Protein AF-A0A318NNZ7-F1 (afdb_monomer)

Mean predicted aligned error: 3.09 Å

pLDDT: mean 93.91, std 4.11, range [79.25, 97.81]

InterPro domains:
  IPR001919 Carbohydrate-binding type-2 domain [PS51173] (1-87)
  IPR001919 Carbohydrate-binding type-2 domain [SM00637] (1-84)
  IPR008965 CBM2/CBM3, carbohydrate-binding domain superfamily [SSF49384] (1-77)
  IPR012291 CBM2, carbohydrate-binding domain superfamily [G3DSA:2.60.40.290] (1-87)

Radius of gyration: 12.18 Å; Cα contacts (8 Å, |Δi|>4): 215; chains: 1; bounding box: 33×21×28 Å

Sequence (87 aa):
ATATTPNVWGDRYNTSVTVSGASTWTVVVAITAPQRVSTVWNGTATWDSSGTVMTMRSNGSGNTFGFTTMTNGNSSARPQIRSCTAG

Nearest PDB structures (foldseek):
  1e5c-assembly1_A  TM=9.043E-01  e=2.359E-06  Cellulomonas fimi
  2xbd-assembly1_A  TM=9.104E-01  e=8.714E-06  Cellulomonas fimi
  5dhe-assembly2_B  TM=6.683E-01  e=1.807E-03  Thermococcus kodakarensis KOD1
  5dhd-assembly1_A  TM=6.062E-01  e=1.169E-03  Thermococcus kodakarensis KOD1
  2czn-assembly1_A  TM=5.393E-01  e=1.807E-03  Pyrococcus furiosus

Solvent-accessible surface area (backbone atoms only — not comparable to full-atom values): 4783 Å² total; per-residue (Å²): 107,50,77,48,67,88,44,78,57,97,61,34,34,36,38,41,37,40,44,72,95,29,56,47,42,40,35,34,33,39,41,58,78,68,26,38,75,79,48,73,43,51,43,50,77,44,66,47,97,86,60,34,40,38,41,37,30,48,66,76,62,45,39,49,29,36,34,34,34,34,18,70,92,42,82,88,70,71,75,39,80,76,47,68,47,64,95

Organism: NCBI:txid2116518

Secondary structure (DSSP, 8-state):
-EEEEEEE-SSEEEEEEE--S-SSEEEEEE--TT-EEEEEESSEEEE-TTS-EEEEE--SS-SEEEEEEE-TT--S---EEEEEEE-

Structure (mmCIF, N/CA/C/O backbone):
data_AF-A0A318NNZ7-F1
#
_entry.id   AF-A0A318NNZ7-F1
#
loop_
_atom_site.group_PDB
_atom_site.id
_atom_site.type_symbol
_atom_site.label_atom_id
_atom_site.label_alt_id
_atom_site.label_comp_id
_atom_site.label_asym_id
_atom_site.label_entity_id
_atom_site.label_seq_id
_atom_site.pdbx_PDB_ins_code
_atom_site.Cartn_x
_atom_site.Cartn_y
_atom_site.Cartn_z
_atom_site.occupancy
_atom_site.B_iso_or_equiv
_atom_site.auth_seq_id
_ato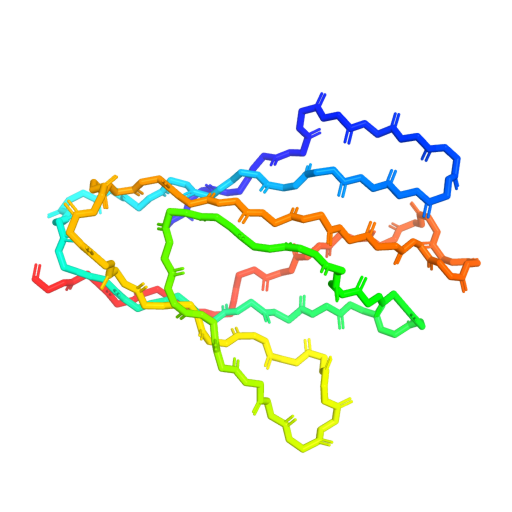m_site.auth_comp_id
_atom_site.auth_asym_id
_atom_site.auth_atom_id
_atom_site.pdbx_PDB_model_num
ATOM 1 N N . ALA A 1 1 ? -9.262 10.067 2.993 1.00 87.06 1 ALA A N 1
ATOM 2 C CA . ALA A 1 1 ? -8.049 9.370 3.469 1.00 87.06 1 ALA A CA 1
ATOM 3 C C . ALA A 1 1 ? -6.835 9.969 2.775 1.00 87.06 1 ALA A C 1
ATOM 5 O O . ALA A 1 1 ? -6.955 10.351 1.615 1.00 87.06 1 ALA A O 1
ATOM 6 N N . THR A 1 2 ? -5.702 10.053 3.463 1.00 92.19 2 THR A N 1
ATOM 7 C CA . THR A 1 2 ? -4.478 10.682 2.948 1.00 92.19 2 THR A CA 1
ATOM 8 C C . THR A 1 2 ? -3.379 9.637 2.847 1.00 92.19 2 THR A C 1
ATOM 10 O O . THR A 1 2 ? -3.127 8.939 3.825 1.00 92.19 2 THR A O 1
ATOM 13 N N . ALA A 1 3 ? -2.742 9.525 1.678 1.00 93.00 3 ALA A N 1
ATOM 14 C CA . ALA A 1 3 ? -1.612 8.628 1.449 1.00 93.00 3 ALA A CA 1
ATOM 15 C C . ALA A 1 3 ? -0.285 9.394 1.473 1.00 93.00 3 ALA A C 1
ATOM 17 O O . ALA A 1 3 ? -0.167 10.459 0.869 1.00 93.00 3 ALA A O 1
ATOM 18 N N . THR A 1 4 ? 0.727 8.817 2.110 1.00 94.69 4 THR A N 1
ATOM 19 C CA . THR A 1 4 ? 2.115 9.283 2.081 1.00 94.69 4 THR A CA 1
ATOM 20 C C . THR A 1 4 ? 3.041 8.118 1.750 1.00 94.69 4 THR A C 1
ATOM 22 O O . THR A 1 4 ? 2.756 6.970 2.088 1.00 94.69 4 THR A O 1
ATOM 25 N N . THR A 1 5 ? 4.163 8.390 1.082 1.00 92.50 5 THR A N 1
ATOM 26 C CA . THR A 1 5 ? 5.171 7.367 0.752 1.00 92.50 5 THR A CA 1
ATOM 27 C C . THR A 1 5 ? 6.502 7.683 1.432 1.00 92.50 5 THR A C 1
ATOM 29 O O . THR A 1 5 ? 7.396 8.230 0.784 1.00 92.50 5 THR A O 1
ATOM 32 N N . PRO A 1 6 ? 6.628 7.414 2.744 1.00 84.00 6 PRO A N 1
ATOM 33 C CA . PRO A 1 6 ? 7.759 7.884 3.546 1.00 84.00 6 PRO A CA 1
ATOM 34 C C . PRO A 1 6 ? 9.084 7.188 3.218 1.00 84.00 6 PRO A C 1
ATOM 36 O O . PRO A 1 6 ? 10.144 7.763 3.446 1.00 84.00 6 PRO A O 1
ATOM 39 N N . ASN A 1 7 ? 9.049 5.960 2.691 1.00 91.44 7 ASN A N 1
ATOM 40 C CA . ASN A 1 7 ? 10.252 5.189 2.391 1.00 91.44 7 ASN A CA 1
ATOM 41 C C . ASN A 1 7 ? 10.222 4.701 0.946 1.00 91.44 7 ASN A C 1
ATOM 43 O O . ASN A 1 7 ? 9.286 4.011 0.541 1.00 91.44 7 ASN A O 1
ATOM 47 N N . VAL A 1 8 ? 11.257 5.049 0.184 1.00 94.44 8 VAL A N 1
ATOM 48 C CA . VAL A 1 8 ? 11.413 4.677 -1.223 1.00 94.44 8 VAL A CA 1
ATOM 49 C C . VAL A 1 8 ? 12.807 4.096 -1.415 1.00 94.44 8 VAL A C 1
ATOM 51 O O . VAL A 1 8 ? 13.799 4.694 -1.007 1.00 94.44 8 VAL A O 1
ATOM 54 N N . TRP A 1 9 ? 12.860 2.937 -2.057 1.00 94.19 9 TRP A N 1
ATOM 55 C CA . TRP A 1 9 ? 14.068 2.236 -2.470 1.00 94.19 9 TRP A CA 1
ATOM 56 C C . TRP A 1 9 ? 14.014 1.992 -3.983 1.00 94.19 9 TRP A C 1
ATOM 58 O O . TRP A 1 9 ? 13.005 2.271 -4.635 1.00 94.19 9 TRP A O 1
ATOM 68 N N . GLY A 1 10 ? 15.100 1.472 -4.562 1.00 91.88 10 GLY A N 1
ATOM 69 C CA . GLY A 1 10 ? 15.169 1.227 -6.008 1.00 91.88 10 GLY A CA 1
ATOM 70 C C . GLY A 1 10 ? 14.141 0.204 -6.510 1.00 91.88 10 GLY A C 1
ATOM 71 O O . GLY A 1 10 ? 13.593 0.354 -7.601 1.00 91.88 10 GLY A O 1
ATOM 72 N N . ASP A 1 11 ? 13.840 -0.809 -5.701 1.00 95.00 11 ASP A N 1
ATOM 73 C CA . ASP A 1 11 ? 12.982 -1.943 -6.055 1.00 95.00 11 ASP A CA 1
ATOM 74 C C . ASP A 1 11 ? 11.584 -1.895 -5.413 1.00 95.00 11 ASP A C 1
ATOM 76 O O . ASP A 1 11 ? 10.690 -2.640 -5.819 1.00 95.00 11 ASP A O 1
ATOM 80 N N . ARG A 1 12 ? 11.374 -1.038 -4.406 1.00 97.00 12 ARG A N 1
ATOM 81 C CA . ARG A 1 12 ? 10.123 -0.980 -3.639 1.00 97.00 12 ARG A CA 1
ATOM 82 C C . ARG A 1 12 ? 9.914 0.356 -2.939 1.00 97.00 12 ARG A C 1
ATOM 84 O O . ARG A 1 12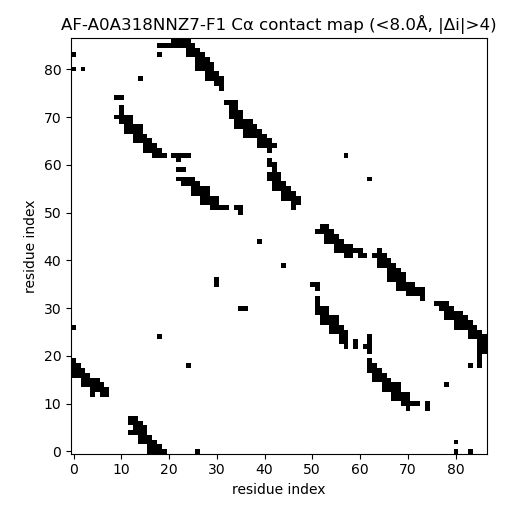 ? 10.830 1.158 -2.805 1.00 97.00 12 ARG A O 1
ATOM 91 N N . TYR A 1 13 ? 8.714 0.576 -2.423 1.00 97.31 13 TYR A N 1
ATOM 92 C CA . TYR A 1 13 ? 8.401 1.699 -1.544 1.00 97.31 13 TYR A CA 1
ATOM 93 C C . TYR A 1 13 ? 7.286 1.336 -0.563 1.00 97.31 13 TYR A C 1
ATOM 95 O O . TYR A 1 13 ? 6.440 0.486 -0.849 1.00 97.31 13 TYR A O 1
ATOM 103 N N . ASN A 1 14 ? 7.263 2.002 0.588 1.00 97.25 14 ASN A N 1
ATOM 104 C CA . ASN A 1 14 ? 6.185 1.882 1.565 1.00 97.25 14 ASN A CA 1
ATOM 105 C C . ASN A 1 14 ? 5.192 3.023 1.392 1.00 97.25 14 ASN A C 1
ATOM 107 O O . ASN A 1 14 ? 5.587 4.175 1.219 1.00 97.25 14 ASN A O 1
ATOM 111 N N . THR A 1 15 ? 3.906 2.698 1.482 1.00 97.19 15 THR A N 1
ATOM 112 C CA . THR A 1 15 ? 2.811 3.669 1.529 1.00 97.19 15 THR A CA 1
ATOM 113 C C . THR A 1 15 ? 2.115 3.565 2.877 1.00 97.19 15 THR A C 1
ATOM 115 O O . THR A 1 15 ? 1.784 2.466 3.315 1.00 97.19 15 THR A O 1
ATOM 118 N N . SER A 1 16 ? 1.894 4.705 3.522 1.00 96.19 16 SER A N 1
ATOM 119 C CA . SER A 1 16 ? 1.063 4.845 4.715 1.00 96.19 16 SER A CA 1
ATOM 120 C C . SER A 1 16 ? -0.205 5.600 4.340 1.00 96.19 16 SER A C 1
ATOM 122 O O . SER A 1 16 ? -0.140 6.603 3.631 1.00 96.19 16 SER A O 1
ATOM 124 N N . VAL A 1 17 ? -1.361 5.116 4.780 1.00 95.56 17 VAL A N 1
ATOM 125 C CA . VAL A 1 17 ? -2.665 5.720 4.514 1.00 95.56 17 VAL A CA 1
ATOM 126 C C . VAL A 1 17 ? -3.383 5.954 5.832 1.00 95.56 17 VAL A C 1
ATOM 128 O O . VAL A 1 17 ? -3.697 5.007 6.550 1.00 95.56 17 VAL A O 1
ATOM 131 N N . THR A 1 18 ? -3.693 7.217 6.117 1.00 94.19 18 THR A N 1
ATOM 132 C CA . THR A 1 18 ? -4.465 7.623 7.296 1.00 94.19 18 THR A CA 1
ATOM 133 C C . THR A 1 18 ? -5.895 7.977 6.898 1.00 94.19 18 THR A C 1
ATOM 135 O O . THR A 1 18 ? -6.141 8.807 6.015 1.00 94.19 18 THR A O 1
ATOM 138 N N . VAL A 1 19 ? -6.859 7.345 7.558 1.00 93.69 19 VAL A N 1
ATOM 139 C CA . VAL A 1 19 ? -8.291 7.619 7.441 1.00 93.69 19 VAL A CA 1
ATOM 140 C C . VAL A 1 19 ? -8.695 8.594 8.546 1.00 93.69 19 VAL A C 1
ATOM 142 O O . VAL A 1 19 ? -8.452 8.361 9.725 1.00 93.69 19 VAL A O 1
ATOM 145 N N . SER A 1 20 ? -9.296 9.720 8.181 1.00 88.56 20 SER A N 1
ATOM 146 C CA . SER A 1 20 ? -9.801 10.706 9.137 1.00 88.56 20 SER A CA 1
ATOM 147 C C . SER A 1 20 ? -11.265 10.430 9.477 1.00 88.56 20 SER A C 1
ATOM 149 O O . SER A 1 20 ? -12.041 10.043 8.607 1.00 88.56 20 SER A O 1
ATOM 151 N N . GLY A 1 21 ? -11.642 10.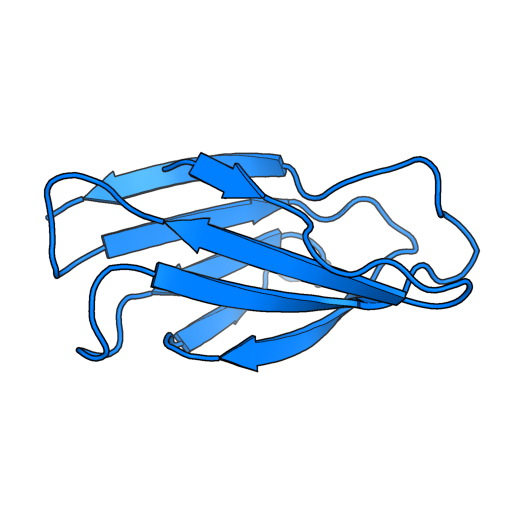666 10.735 1.00 81.00 21 GLY A N 1
ATOM 152 C CA . GLY A 1 21 ? -13.044 10.700 11.162 1.00 81.00 21 GLY A CA 1
ATOM 153 C C . GLY A 1 21 ? -13.694 9.362 11.526 1.00 81.00 21 GLY A C 1
ATOM 154 O O . GLY A 1 21 ? -14.828 9.397 11.979 1.00 81.00 21 GLY A O 1
ATOM 155 N N . ALA A 1 22 ? -13.009 8.217 11.390 1.00 82.44 22 ALA A N 1
ATOM 156 C CA . ALA A 1 22 ? -13.560 6.917 11.792 1.00 82.44 22 ALA A CA 1
ATOM 157 C C . ALA A 1 22 ? -12.494 5.882 12.180 1.00 82.44 22 ALA A C 1
ATOM 159 O O . ALA A 1 22 ? -11.368 5.894 11.674 1.00 82.44 22 ALA A O 1
ATOM 160 N N . SER A 1 23 ? -12.881 4.952 13.058 1.00 81.06 23 SER A N 1
ATOM 161 C CA . SER A 1 23 ? -12.113 3.755 13.433 1.00 81.06 23 SER A CA 1
ATOM 162 C C . SER A 1 23 ? -12.490 2.531 12.592 1.00 81.06 23 SER A C 1
ATOM 164 O O . SER A 1 23 ? -11.647 1.662 12.363 1.00 81.06 23 SER A O 1
ATOM 166 N N . THR A 1 24 ? -13.726 2.481 12.089 1.00 90.94 24 THR A N 1
ATOM 167 C CA . THR A 1 24 ? -14.182 1.500 11.101 1.00 90.94 24 THR A CA 1
ATOM 168 C C . THR A 1 24 ? -14.118 2.123 9.716 1.00 90.94 24 THR A C 1
ATOM 170 O O . THR A 1 24 ? -14.665 3.197 9.477 1.00 90.94 24 THR A O 1
ATOM 173 N N . TRP A 1 25 ? -13.414 1.478 8.792 1.00 94.50 25 TRP A N 1
ATOM 174 C CA . TRP A 1 25 ? -13.190 2.048 7.469 1.00 94.50 25 TRP A CA 1
ATOM 175 C C . TRP A 1 25 ? -12.931 0.980 6.412 1.00 94.50 25 TRP A C 1
ATOM 177 O O . TRP A 1 25 ? -12.473 -0.128 6.693 1.00 94.50 25 TRP A O 1
ATOM 187 N N . THR A 1 26 ? -13.213 1.339 5.163 1.00 95.94 26 THR A N 1
ATOM 188 C CA . THR A 1 26 ? -12.833 0.581 3.968 1.00 95.94 26 THR A CA 1
ATOM 189 C C . THR A 1 26 ? -12.209 1.535 2.957 1.00 95.94 26 THR A C 1
ATOM 191 O O . THR A 1 26 ? -12.778 2.582 2.655 1.00 95.94 26 THR A O 1
ATOM 194 N N . VAL A 1 27 ? -11.034 1.194 2.432 1.00 96.75 27 VAL A N 1
ATOM 195 C CA . VAL A 1 27 ? -10.309 2.003 1.445 1.00 96.75 27 VAL A CA 1
ATOM 196 C C . VAL A 1 27 ? -9.984 1.152 0.229 1.00 96.75 27 VAL A C 1
ATOM 198 O O . VAL A 1 27 ? -9.404 0.076 0.357 1.00 96.75 27 VAL A O 1
ATOM 201 N N . VAL A 1 28 ? -10.328 1.653 -0.955 1.00 97.31 28 VAL A N 1
ATOM 202 C CA . VAL A 1 28 ? -9.961 1.034 -2.230 1.00 97.31 28 VAL A CA 1
ATOM 203 C C . VAL A 1 28 ? -8.765 1.779 -2.807 1.00 97.31 28 VAL A C 1
ATOM 205 O O . VAL A 1 28 ? -8.811 2.995 -3.001 1.00 97.31 28 VAL A O 1
ATOM 208 N N . VAL A 1 29 ? -7.693 1.049 -3.093 1.00 97.44 29 VAL A N 1
ATOM 209 C CA . VAL A 1 29 ? -6.437 1.563 -3.638 1.00 97.44 29 VAL A CA 1
ATOM 210 C C . VAL A 1 29 ? -6.144 0.855 -4.955 1.00 97.44 29 VAL A C 1
ATOM 212 O O . VAL A 1 29 ? -6.135 -0.369 -5.015 1.00 97.44 29 VAL A O 1
ATOM 215 N N . ALA A 1 30 ? -5.878 1.616 -6.009 1.00 97.25 30 ALA A N 1
ATOM 216 C CA . ALA A 1 30 ? -5.411 1.089 -7.283 1.00 97.25 30 ALA A CA 1
ATOM 217 C C . ALA A 1 30 ? -3.887 1.223 -7.392 1.00 97.25 30 ALA A C 1
ATOM 219 O O . ALA A 1 30 ? -3.327 2.293 -7.137 1.00 97.25 30 ALA A O 1
ATOM 220 N N . ILE A 1 31 ? -3.237 0.140 -7.799 1.00 96.75 31 ILE A N 1
ATOM 221 C CA . ILE A 1 31 ? -1.801 0.030 -8.042 1.00 96.75 31 ILE A CA 1
ATOM 222 C C . ILE A 1 31 ? -1.569 -0.003 -9.551 1.00 96.75 31 ILE A C 1
ATOM 224 O O . ILE A 1 31 ? -2.248 -0.719 -10.283 1.00 96.75 31 ILE A O 1
ATOM 228 N N . THR A 1 32 ? -0.606 0.772 -10.036 1.00 96.31 32 THR A N 1
ATOM 229 C CA . THR A 1 32 ? -0.296 0.816 -11.467 1.00 96.31 32 THR A CA 1
ATOM 230 C C . THR A 1 32 ? 0.583 -0.372 -11.845 1.00 96.31 32 THR A C 1
ATOM 232 O O . THR A 1 32 ? 1.711 -0.481 -11.370 1.00 96.31 32 THR A O 1
ATOM 235 N N . ALA A 1 33 ? 0.108 -1.249 -12.732 1.00 94.75 33 ALA A N 1
ATOM 236 C CA . ALA A 1 33 ? 0.934 -2.325 -13.283 1.00 94.75 33 ALA A CA 1
ATOM 237 C C . ALA A 1 33 ? 2.236 -1.768 -13.913 1.00 94.75 33 ALA A C 1
ATOM 239 O O . ALA A 1 33 ? 2.233 -0.656 -14.451 1.00 94.75 33 ALA A O 1
ATOM 240 N N . PRO A 1 34 ? 3.367 -2.496 -13.858 1.00 95.38 34 PRO A N 1
ATOM 241 C CA . PRO A 1 34 ? 3.578 -3.843 -13.310 1.00 95.38 34 PRO A CA 1
ATOM 242 C C . PRO A 1 34 ? 3.777 -3.908 -11.783 1.00 95.38 34 PRO A C 1
ATOM 244 O O . PRO A 1 34 ? 4.071 -4.989 -11.266 1.00 95.38 34 PRO A O 1
ATOM 247 N N . GLN A 1 35 ? 3.633 -2.794 -11.054 1.00 97.19 35 GLN A N 1
ATOM 248 C CA . GLN A 1 35 ? 3.839 -2.761 -9.604 1.00 97.19 35 GLN A CA 1
ATOM 249 C C . GLN A 1 35 ? 2.903 -3.738 -8.877 1.00 97.19 35 GLN A C 1
ATOM 251 O O . GLN A 1 35 ? 1.776 -3.984 -9.319 1.00 97.19 35 GLN A O 1
ATOM 256 N N . ARG A 1 36 ? 3.359 -4.290 -7.747 1.00 96.44 36 ARG A N 1
ATOM 257 C CA . ARG A 1 36 ? 2.581 -5.233 -6.926 1.00 96.44 36 ARG A CA 1
ATOM 258 C C . ARG A 1 36 ? 2.811 -4.999 -5.448 1.00 96.44 36 ARG A C 1
ATOM 260 O O . ARG A 1 36 ? 3.935 -4.739 -5.030 1.00 96.44 36 ARG A O 1
ATOM 267 N N . VAL A 1 37 ? 1.757 -5.123 -4.651 1.00 97.19 37 VAL A N 1
ATOM 268 C CA . VAL A 1 37 ? 1.899 -5.091 -3.194 1.00 97.19 37 VAL A CA 1
ATOM 269 C C . VAL A 1 37 ? 2.448 -6.425 -2.711 1.00 97.19 37 VAL A C 1
ATOM 271 O O . VAL A 1 37 ? 1.987 -7.481 -3.134 1.00 97.19 37 VAL A O 1
ATOM 274 N N . SER A 1 38 ? 3.451 -6.351 -1.842 1.00 96.56 38 SER A N 1
ATOM 275 C CA . SER A 1 38 ? 4.132 -7.511 -1.260 1.00 96.56 38 SER A CA 1
ATOM 276 C C . SER A 1 38 ? 3.707 -7.749 0.187 1.00 96.56 38 SER A C 1
ATOM 278 O O . SER A 1 38 ? 3.510 -8.886 0.606 1.00 96.56 38 SER A O 1
ATOM 280 N N . THR A 1 39 ? 3.501 -6.677 0.953 1.00 97.06 39 THR A N 1
ATOM 281 C CA . THR A 1 39 ? 3.116 -6.757 2.366 1.00 97.06 39 THR A CA 1
ATOM 282 C C . THR A 1 39 ? 2.093 -5.684 2.708 1.00 97.06 39 THR A C 1
ATOM 284 O O . THR A 1 39 ? 2.074 -4.612 2.104 1.00 97.06 39 THR A O 1
ATOM 287 N N . VAL A 1 40 ? 1.246 -5.979 3.693 1.00 97.00 40 VAL A N 1
ATOM 288 C CA . VAL A 1 40 ? 0.237 -5.068 4.246 1.00 97.00 40 VAL A CA 1
ATOM 289 C C . VAL A 1 40 ? 0.263 -5.156 5.770 1.00 97.00 40 VAL A C 1
ATOM 291 O O . VAL A 1 40 ? 0.584 -6.208 6.320 1.00 97.00 40 VAL A O 1
ATOM 294 N N . TRP A 1 41 ? -0.075 -4.068 6.458 1.00 96.44 41 TRP A N 1
ATOM 295 C CA . TRP A 1 41 ? -0.183 -4.031 7.919 1.00 96.44 41 TRP A CA 1
ATOM 296 C C . TRP A 1 41 ? -1.308 -3.098 8.379 1.00 96.44 41 TRP A C 1
ATOM 298 O O . TRP A 1 41 ? -1.754 -2.227 7.631 1.00 96.44 41 TRP A O 1
ATOM 308 N N . ASN A 1 42 ? -1.757 -3.285 9.626 1.00 94.62 42 ASN 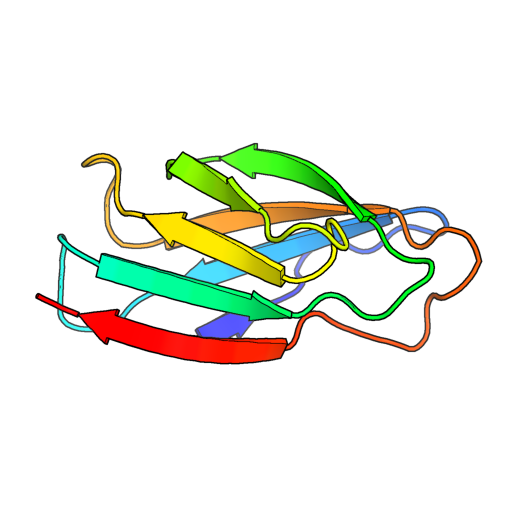A N 1
ATOM 309 C CA . ASN A 1 42 ? -2.825 -2.515 10.283 1.00 94.62 42 ASN A CA 1
ATOM 310 C C . ASN A 1 42 ? -4.151 -2.471 9.493 1.00 94.62 42 ASN A C 1
ATOM 312 O O . ASN A 1 42 ? -4.858 -1.465 9.470 1.00 94.62 42 ASN A O 1
ATOM 316 N N . GLY A 1 43 ? -4.488 -3.581 8.837 1.00 94.69 43 GLY A N 1
ATOM 317 C CA . GLY A 1 43 ? -5.779 -3.814 8.196 1.00 94.69 43 GLY A CA 1
ATOM 318 C C . GLY A 1 43 ? -5.793 -5.138 7.438 1.00 94.69 43 GLY A C 1
ATOM 319 O O . GLY A 1 43 ? -4.783 -5.839 7.363 1.00 94.69 43 GLY A O 1
ATOM 320 N N . THR A 1 44 ? -6.949 -5.480 6.879 1.00 95.88 44 THR A N 1
ATOM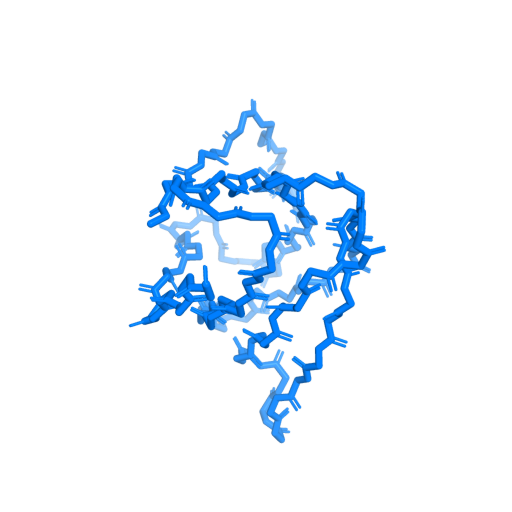 321 C CA . THR A 1 44 ? -7.148 -6.712 6.109 1.00 95.88 44 THR A CA 1
ATOM 322 C C . THR A 1 44 ? -7.353 -6.370 4.640 1.00 95.88 44 THR A C 1
ATOM 324 O O . THR A 1 44 ? -8.328 -5.703 4.284 1.00 95.88 44 THR A O 1
ATOM 327 N N . ALA A 1 45 ? -6.436 -6.826 3.787 1.00 96.94 45 ALA A N 1
ATOM 328 C CA . ALA A 1 45 ? -6.476 -6.582 2.351 1.00 96.94 45 ALA A CA 1
ATOM 329 C C . ALA A 1 45 ? -7.206 -7.703 1.601 1.00 96.94 45 ALA A C 1
ATOM 331 O O . ALA A 1 45 ? -7.05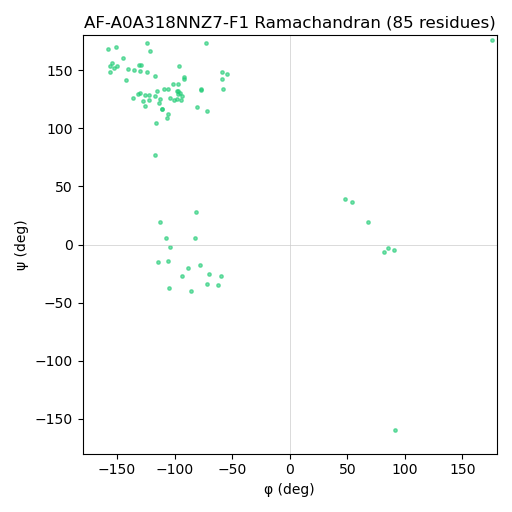1 -8.885 1.896 1.00 96.94 45 ALA A O 1
ATOM 332 N N . THR A 1 46 ? -7.961 -7.312 0.583 1.00 97.62 46 THR A N 1
ATOM 333 C CA . THR A 1 46 ? -8.537 -8.193 -0.441 1.00 97.62 46 THR A CA 1
ATOM 334 C C . THR A 1 46 ? -8.230 -7.609 -1.813 1.00 97.62 46 THR A C 1
ATOM 336 O O . THR A 1 46 ? -8.016 -6.402 -1.926 1.00 97.62 46 THR A O 1
ATOM 339 N N . TRP A 1 47 ? -8.194 -8.450 -2.842 1.00 96.75 47 TRP A N 1
ATOM 340 C CA . TRP A 1 47 ? -7.747 -8.072 -4.181 1.00 96.75 47 TRP A CA 1
ATOM 341 C C . TRP A 1 47 ? -8.813 -8.380 -5.220 1.00 96.75 47 TRP A C 1
ATOM 343 O O . TRP A 1 47 ? -9.575 -9.335 -5.071 1.00 96.75 47 TRP A O 1
ATOM 353 N N . ASP A 1 48 ? -8.857 -7.573 -6.273 1.00 95.31 48 ASP A N 1
ATOM 354 C CA . ASP A 1 48 ? -9.612 -7.908 -7.472 1.00 95.31 48 ASP A CA 1
ATOM 355 C C . ASP A 1 48 ? -8.923 -9.021 -8.282 1.00 95.31 48 ASP A C 1
ATOM 357 O O . ASP A 1 48 ? -7.785 -9.409 -8.011 1.00 95.31 48 ASP A O 1
ATOM 361 N N . SER A 1 49 ? -9.599 -9.508 -9.326 1.00 93.94 49 SER A N 1
ATOM 362 C CA . SER A 1 49 ? -9.061 -10.563 -10.200 1.00 93.94 49 SER A CA 1
ATOM 363 C C . SER A 1 49 ? -7.747 -10.183 -10.897 1.00 93.94 49 SER A C 1
ATOM 365 O O . SER A 1 49 ? -6.940 -11.063 -11.187 1.00 93.94 49 SER A O 1
ATOM 367 N N . SER A 1 50 ? -7.493 -8.889 -11.134 1.00 93.06 50 SER A N 1
ATOM 368 C CA . SER A 1 50 ? -6.233 -8.429 -11.728 1.00 93.06 50 SER A CA 1
ATOM 369 C C . SER A 1 50 ? -5.072 -8.390 -10.730 1.00 93.06 50 SER A C 1
ATOM 371 O O . SER A 1 50 ? -3.912 -8.314 -11.148 1.00 93.06 50 SER A O 1
ATOM 373 N N . GLY A 1 51 ? -5.358 -8.404 -9.421 1.00 93.75 51 GLY A N 1
ATOM 374 C CA . GLY A 1 51 ? -4.395 -8.232 -8.334 1.00 93.75 51 GLY A CA 1
ATOM 375 C C . GLY A 1 51 ? -3.789 -6.826 -8.249 1.00 93.75 51 GLY A C 1
ATOM 376 O O . GLY A 1 51 ? -2.691 -6.676 -7.709 1.00 93.75 51 GLY A O 1
ATOM 377 N N . THR A 1 52 ? -4.424 -5.820 -8.857 1.00 95.44 52 THR A N 1
ATOM 378 C CA . THR A 1 52 ? -3.937 -4.425 -8.867 1.00 95.44 52 THR A CA 1
ATOM 379 C C . THR A 1 52 ? -4.852 -3.474 -8.110 1.00 95.44 52 THR A C 1
ATOM 381 O O . THR A 1 52 ? -4.428 -2.377 -7.749 1.00 95.44 52 THR A O 1
ATOM 384 N N . VAL A 1 53 ? -6.081 -3.888 -7.803 1.00 97.25 53 VAL A N 1
ATOM 385 C CA . VAL A 1 53 ? -7.001 -3.125 -6.964 1.00 97.25 53 VAL A CA 1
ATOM 386 C C . VAL A 1 53 ? -7.083 -3.789 -5.596 1.00 97.25 53 VAL A C 1
ATOM 388 O O . VAL A 1 53 ? -7.599 -4.895 -5.447 1.00 97.25 53 VAL A O 1
ATOM 391 N N . MET A 1 54 ? -6.569 -3.089 -4.590 1.00 97.62 54 MET A N 1
ATOM 392 C CA . MET A 1 54 ? -6.600 -3.484 -3.188 1.00 97.62 54 MET A CA 1
A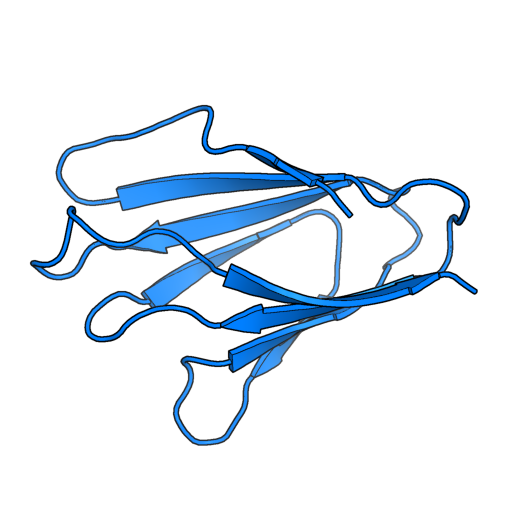TOM 393 C C . MET A 1 54 ? -7.817 -2.871 -2.504 1.00 97.62 54 MET A C 1
ATOM 395 O O . MET A 1 54 ? -7.989 -1.656 -2.520 1.00 97.62 54 MET A O 1
ATOM 399 N N . THR A 1 55 ? -8.621 -3.680 -1.825 1.00 97.56 55 THR A N 1
ATOM 400 C CA . THR A 1 55 ? -9.610 -3.205 -0.852 1.00 97.56 55 THR A CA 1
ATOM 401 C C . THR A 1 55 ? -9.108 -3.524 0.548 1.00 97.56 55 THR A C 1
ATOM 403 O O . THR A 1 55 ? -9.072 -4.692 0.942 1.00 97.56 55 THR A O 1
ATOM 406 N N . MET A 1 56 ? -8.717 -2.487 1.285 1.00 96.62 56 MET A N 1
ATOM 407 C CA . MET A 1 56 ? -8.239 -2.568 2.661 1.00 96.62 56 MET A CA 1
ATOM 408 C C . MET A 1 56 ? -9.380 -2.263 3.630 1.00 96.62 56 MET A C 1
ATOM 410 O O . MET A 1 56 ? -10.082 -1.265 3.462 1.00 96.62 56 MET A O 1
ATOM 414 N N . ARG A 1 57 ? -9.559 -3.102 4.651 1.00 95.62 57 ARG A N 1
ATOM 415 C CA . ARG A 1 57 ? -10.569 -2.925 5.704 1.00 95.62 57 ARG A CA 1
ATOM 416 C C . ARG A 1 57 ? -9.915 -2.754 7.071 1.00 95.62 57 ARG A C 1
ATOM 418 O O . ARG A 1 57 ? -8.896 -3.388 7.349 1.00 95.62 57 ARG A O 1
ATOM 425 N N . SER A 1 58 ? -10.525 -1.931 7.922 1.00 94.62 58 SER A N 1
ATOM 426 C CA . SER A 1 58 ? -10.120 -1.753 9.319 1.00 94.62 58 SER A CA 1
ATOM 427 C C . SER A 1 58 ? -10.149 -3.082 10.076 1.00 94.62 58 SER A C 1
ATOM 429 O O . SER A 1 58 ? -11.146 -3.798 10.013 1.00 94.62 58 SER A O 1
ATOM 431 N N . ASN A 1 59 ? -9.098 -3.378 10.839 1.00 92.38 59 ASN A N 1
ATOM 432 C CA . ASN A 1 59 ? -8.983 -4.580 11.677 1.00 92.38 59 ASN A CA 1
ATOM 433 C C . ASN A 1 59 ? -8.987 -4.259 13.188 1.00 92.38 59 ASN A C 1
ATOM 435 O O . ASN A 1 59 ? -8.484 -5.041 13.988 1.00 92.38 59 ASN A O 1
ATOM 439 N N . GLY A 1 60 ? -9.475 -3.075 13.573 1.00 87.00 60 GLY A N 1
ATOM 440 C CA . GLY A 1 60 ? -9.434 -2.582 14.955 1.00 87.00 60 GLY A CA 1
ATOM 441 C C . GLY A 1 60 ? -8.102 -1.947 15.378 1.00 87.00 60 GLY A C 1
ATOM 442 O O . GLY A 1 60 ? -8.044 -1.332 16.436 1.00 87.00 60 GLY A O 1
ATOM 443 N N . SER A 1 61 ? -7.052 -1.997 14.548 1.00 84.50 61 SER A N 1
ATOM 444 C CA . SER A 1 61 ? -5.721 -1.437 14.851 1.00 84.50 61 SER A CA 1
ATOM 445 C C . SER A 1 61 ? -5.602 0.082 14.611 1.00 84.50 61 SER A C 1
ATOM 447 O O . SER A 1 61 ? -4.520 0.590 14.307 1.00 84.50 61 SER A O 1
ATOM 449 N N . GLY A 1 62 ? -6.709 0.817 14.729 1.00 87.19 62 GLY A N 1
ATOM 450 C CA . GLY A 1 62 ? -6.774 2.260 14.495 1.00 87.19 62 GLY A CA 1
ATOM 451 C C . GLY A 1 62 ? -7.132 2.654 13.059 1.00 87.19 62 GLY A C 1
ATOM 452 O O . GLY A 1 62 ? -7.739 1.899 12.299 1.00 87.19 62 GLY A O 1
ATOM 453 N N . ASN A 1 63 ? -6.791 3.890 12.703 1.00 92.81 63 ASN A N 1
ATOM 454 C CA . ASN A 1 63 ? -7.207 4.543 11.460 1.00 92.81 63 ASN A CA 1
ATOM 455 C C . ASN A 1 63 ? -6.080 4.699 10.426 1.00 92.81 63 ASN A C 1
ATOM 457 O O . ASN A 1 63 ? -6.281 5.342 9.398 1.00 92.81 63 ASN A O 1
ATOM 461 N N . THR A 1 64 ? -4.894 4.149 10.695 1.00 93.19 64 THR A N 1
ATOM 462 C CA . THR A 1 64 ? -3.742 4.225 9.790 1.00 93.19 64 THR A CA 1
ATOM 463 C C . THR A 1 64 ? -3.257 2.832 9.431 1.00 93.19 64 THR A C 1
ATOM 465 O O . THR A 1 64 ? -2.898 2.047 10.310 1.00 93.19 64 THR A O 1
ATOM 468 N N . PHE A 1 65 ? -3.204 2.558 8.131 1.00 95.50 65 PHE A N 1
ATOM 469 C CA . PHE A 1 65 ? -2.670 1.321 7.579 1.00 95.50 65 PHE A CA 1
ATOM 470 C C . PHE A 1 65 ? -1.515 1.586 6.630 1.00 95.50 65 PHE A C 1
ATOM 472 O O . PHE A 1 65 ? -1.303 2.71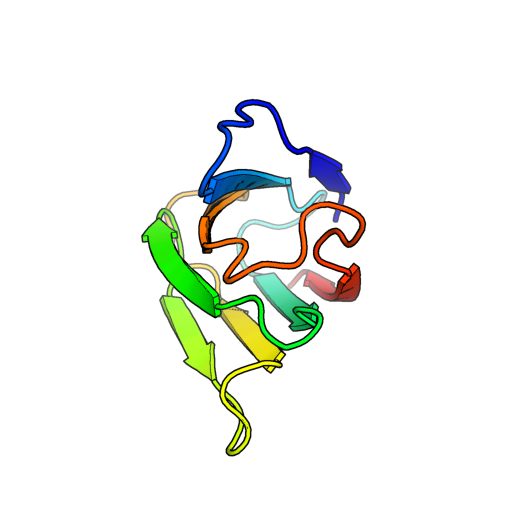4 6.191 1.00 95.50 65 PHE A O 1
ATOM 479 N N . GLY A 1 66 ? -0.775 0.542 6.281 1.00 96.75 66 GLY A N 1
ATOM 480 C CA . GLY A 1 66 ? 0.246 0.674 5.258 1.00 96.75 66 GLY A CA 1
ATOM 481 C C . GLY A 1 66 ? 0.507 -0.608 4.499 1.00 96.75 66 GLY A C 1
ATOM 482 O O . GLY A 1 66 ? -0.027 -1.674 4.816 1.00 96.75 66 GLY A O 1
ATOM 483 N N . PHE A 1 67 ? 1.279 -0.458 3.432 1.00 97.69 67 PHE A N 1
ATOM 484 C CA . PHE A 1 67 ? 1.639 -1.544 2.538 1.00 97.69 67 PHE A CA 1
ATOM 485 C C . PHE A 1 67 ? 2.937 -1.245 1.788 1.00 97.69 67 PHE A C 1
ATOM 487 O O . PHE A 1 67 ? 3.242 -0.090 1.466 1.00 97.69 67 PHE A O 1
ATOM 494 N N . THR A 1 68 ? 3.699 -2.294 1.481 1.00 97.81 68 THR A N 1
ATOM 495 C CA . THR A 1 68 ? 4.891 -2.216 0.631 1.00 97.81 68 THR A CA 1
ATOM 496 C C . THR A 1 68 ? 4.520 -2.574 -0.796 1.00 97.81 68 THR A C 1
ATOM 498 O O . THR A 1 68 ? 3.933 -3.626 -1.045 1.00 97.81 68 THR A O 1
ATOM 501 N N . THR A 1 69 ? 4.921 -1.733 -1.743 1.00 97.62 69 THR A N 1
ATOM 502 C CA . THR A 1 69 ? 4.742 -1.969 -3.176 1.00 97.62 69 THR A CA 1
ATOM 503 C C . THR A 1 69 ? 6.096 -2.190 -3.838 1.00 97.62 69 THR A C 1
ATOM 505 O O . THR A 1 69 ? 6.983 -1.348 -3.724 1.00 97.62 69 THR A O 1
ATOM 508 N N . MET A 1 70 ? 6.249 -3.309 -4.540 1.00 97.62 70 MET A N 1
ATOM 509 C CA . MET A 1 70 ? 7.377 -3.587 -5.427 1.00 97.62 70 MET A CA 1
ATOM 510 C C . MET A 1 70 ? 7.182 -2.822 -6.739 1.00 97.62 70 MET A C 1
ATOM 512 O O . MET A 1 70 ? 6.085 -2.834 -7.305 1.00 97.62 70 MET A O 1
ATOM 516 N N . THR A 1 71 ? 8.228 -2.156 -7.229 1.00 95.94 71 THR A N 1
ATOM 517 C CA . THR A 1 71 ? 8.165 -1.323 -8.442 1.00 95.94 71 THR A CA 1
ATOM 518 C C . THR A 1 71 ? 8.044 -2.165 -9.710 1.00 95.94 71 THR A C 1
ATOM 520 O O . THR A 1 71 ? 7.379 -1.755 -10.660 1.00 95.94 71 THR A O 1
ATOM 523 N N . ASN A 1 72 ? 8.666 -3.349 -9.730 1.00 95.69 72 ASN A N 1
ATOM 524 C CA . ASN A 1 72 ? 8.685 -4.276 -10.867 1.00 95.69 72 ASN A CA 1
ATOM 525 C C . ASN A 1 72 ? 9.038 -3.588 -12.202 1.00 95.69 72 ASN A C 1
ATOM 527 O O . ASN A 1 72 ? 8.441 -3.871 -13.236 1.00 95.69 72 ASN A O 1
ATOM 531 N N . GLY A 1 73 ? 9.983 -2.643 -12.168 1.00 93.75 73 GLY A N 1
ATOM 532 C CA . GLY A 1 73 ? 10.412 -1.871 -13.340 1.00 93.75 73 GLY A CA 1
ATOM 533 C C . GLY A 1 73 ? 9.649 -0.562 -13.577 1.00 93.75 73 GLY A C 1
ATOM 534 O O . GLY A 1 73 ? 10.037 0.207 -14.450 1.00 93.75 73 GLY A O 1
ATOM 535 N N . ASN A 1 74 ? 8.613 -0.252 -12.791 1.00 93.69 74 ASN A N 1
ATOM 536 C CA . ASN A 1 74 ? 7.929 1.042 -12.820 1.00 93.69 74 ASN A CA 1
ATOM 537 C C . ASN A 1 74 ? 8.092 1.779 -11.486 1.00 93.69 74 ASN A C 1
ATOM 539 O O . ASN A 1 74 ? 7.411 1.477 -10.507 1.00 93.69 74 ASN A O 1
ATOM 543 N N . SER A 1 75 ? 8.957 2.792 -11.468 1.00 91.38 75 SER A N 1
ATOM 544 C CA . SER A 1 75 ? 9.188 3.654 -10.296 1.00 91.38 75 SER A CA 1
ATOM 545 C C . SER A 1 75 ? 8.536 5.037 -10.415 1.00 91.38 75 SER A C 1
ATOM 547 O O . SER A 1 75 ? 8.592 5.824 -9.467 1.00 91.38 75 SER A O 1
ATOM 549 N N . SER A 1 76 ? 7.884 5.333 -11.543 1.00 91.19 76 SER A N 1
ATOM 550 C CA . SER A 1 76 ? 7.272 6.640 -11.828 1.00 91.19 76 SER A CA 1
ATOM 551 C C . SER A 1 76 ? 5.832 6.752 -11.323 1.00 91.19 76 SER A C 1
ATOM 553 O O . SER A 1 76 ? 5.329 7.856 -11.139 1.00 91.19 76 SER A O 1
ATOM 555 N N . ALA A 1 77 ? 5.161 5.624 -11.075 1.00 92.94 77 ALA A N 1
ATOM 556 C CA . ALA A 1 77 ? 3.791 5.598 -10.573 1.00 92.94 77 ALA A CA 1
ATOM 557 C C . ALA A 1 77 ? 3.715 5.445 -9.045 1.00 92.94 77 ALA A C 1
ATOM 559 O O . ALA A 1 77 ? 4.606 4.874 -8.403 1.00 92.94 77 ALA A O 1
ATOM 560 N N . ARG A 1 78 ? 2.619 5.945 -8.464 1.00 93.88 78 ARG A N 1
ATOM 561 C CA . ARG A 1 78 ? 2.273 5.805 -7.043 1.00 93.88 78 ARG A CA 1
ATOM 562 C C . ARG A 1 78 ? 0.839 5.288 -6.880 1.00 93.88 78 ARG A C 1
ATOM 564 O O . ARG A 1 78 ? 0.014 5.553 -7.760 1.00 93.88 78 ARG A O 1
ATOM 571 N N . PRO A 1 79 ? 0.520 4.614 -5.760 1.00 94.75 79 PRO A N 1
ATOM 572 C CA . PRO A 1 79 ? -0.816 4.101 -5.484 1.00 94.75 79 PRO A CA 1
ATOM 573 C C . PRO A 1 79 ? -1.855 5.218 -5.481 1.00 94.75 79 PRO A C 1
ATOM 575 O O . PRO A 1 79 ? -1.588 6.320 -5.005 1.00 94.75 79 PRO A O 1
ATOM 578 N N . GLN A 1 80 ? -3.045 4.925 -5.990 1.00 96.12 80 GLN A N 1
ATOM 579 C CA . GLN A 1 80 ? -4.144 5.882 -6.073 1.00 96.12 80 GLN A CA 1
ATOM 580 C C . GLN A 1 80 ? -5.284 5.439 -5.164 1.00 96.12 80 GLN A C 1
ATOM 582 O O . GLN A 1 80 ? -5.831 4.353 -5.349 1.00 96.12 80 GLN A O 1
ATOM 587 N N . ILE A 1 81 ? -5.685 6.282 -4.214 1.00 95.38 81 ILE A N 1
ATOM 588 C CA . ILE A 1 81 ? -6.907 6.047 -3.438 1.00 95.38 81 ILE A CA 1
ATOM 589 C C . ILE A 1 81 ? -8.100 6.300 -4.365 1.00 95.38 81 ILE A C 1
ATOM 591 O O . ILE A 1 81 ? -8.297 7.415 -4.837 1.00 95.38 81 ILE A O 1
ATOM 595 N N . ARG A 1 82 ? -8.880 5.254 -4.649 1.00 96.06 82 ARG A N 1
ATOM 596 C CA . ARG A 1 82 ? -10.087 5.324 -5.486 1.00 96.06 82 ARG A CA 1
ATOM 597 C C . ARG A 1 82 ? -11.311 5.721 -4.678 1.00 96.06 82 ARG A C 1
ATOM 599 O O . ARG A 1 82 ? -12.133 6.494 -5.152 1.00 96.06 82 ARG A O 1
ATOM 606 N N . SER A 1 83 ? -11.426 5.195 -3.466 1.00 95.00 83 SER A N 1
ATOM 607 C CA . SER A 1 83 ? -12.506 5.533 -2.547 1.00 95.00 83 SER A CA 1
ATOM 608 C C . SER A 1 83 ? -12.085 5.278 -1.105 1.00 95.00 83 SER A C 1
ATOM 610 O O . SER A 1 83 ? -11.225 4.441 -0.820 1.00 95.00 83 SER A O 1
ATOM 612 N N . CYS A 1 84 ? -12.701 6.014 -0.185 1.00 93.50 84 CYS A N 1
ATOM 613 C CA . CYS A 1 84 ? -12.633 5.734 1.238 1.00 93.50 84 CYS A CA 1
ATOM 614 C C . CYS A 1 84 ? -14.028 5.877 1.841 1.00 93.50 84 CYS A C 1
ATOM 616 O O . CYS A 1 84 ? -14.664 6.920 1.697 1.00 93.50 84 CYS A O 1
ATOM 618 N N . THR A 1 85 ? -14.477 4.839 2.531 1.00 92.94 85 THR A N 1
ATOM 619 C CA . THR A 1 85 ? -15.709 4.844 3.313 1.00 92.94 85 THR A CA 1
ATOM 620 C C . THR A 1 85 ? -15.313 4.778 4.778 1.00 92.94 85 THR A C 1
ATOM 622 O O . THR A 1 85 ? -14.674 3.817 5.207 1.00 92.94 85 THR A O 1
ATOM 625 N N . ALA A 1 86 ? -15.651 5.831 5.511 1.00 88.31 86 ALA A N 1
ATOM 626 C CA . ALA A 1 86 ? -15.541 5.921 6.959 1.00 88.31 86 ALA A CA 1
ATOM 627 C C . ALA A 1 86 ? -16.924 5.600 7.545 1.00 88.31 86 ALA A C 1
ATOM 629 O O . ALA A 1 86 ? -17.918 6.119 7.034 1.00 88.31 86 ALA A O 1
ATOM 630 N N . GLY A 1 87 ? -16.970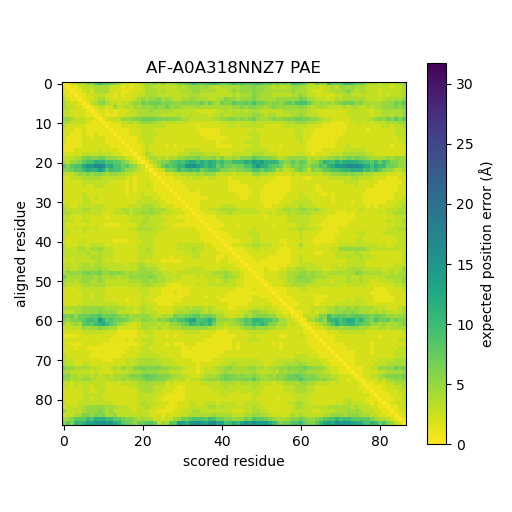 4.679 8.509 1.00 79.25 87 GLY A N 1
ATOM 631 C CA . GLY A 1 87 ? -18.191 4.278 9.213 1.00 79.25 87 GLY A CA 1
ATOM 632 C C . GLY A 1 87 ? -18.537 5.192 10.375 1.00 79.25 87 GLY A C 1
ATOM 633 O O . GLY A 1 87 ? -17.626 5.905 10.852 1.00 79.25 87 GLY A O 1
#

Foldseek 3Di:
DDKDFPADDPFKTKIKDFDPDAQWKKWKKFADPPKAWDDKDQFDWDADPVRGIIITTHPSSGGMIMTMITCNVPPPDDMDTPDMDGD